Protein AF-A0A5N4DII1-F1 (afdb_monomer)

Mean predicted aligned error: 17.29 Å

Radius of gyration: 30.89 Å; Cα contacts (8 Å, |Δi|>4): 48; chains: 1; bounding box: 92×34×74 Å

Solvent-accessible surface area (backbone atoms only — not comparable to full-atom values): 8303 Å² total; per-residue (Å²): 135,84,83,80,85,65,81,64,29,44,83,44,94,92,37,94,50,78,51,76,53,81,73,94,60,78,98,63,89,66,92,67,77,84,79,80,79,74,82,73,93,68,85,74,58,57,68,39,51,53,49,32,54,51,43,26,71,75,51,82,62,39,60,82,83,32,45,64,40,50,48,53,31,51,57,42,49,54,50,49,52,48,44,59,53,44,46,70,64,42,71,81,58,80,86,87,68,84,75,85,66,84,72,68,66,79,65,59,59,55,56,52,50,51,51,53,53,53,52,52,53,55,53,56,59,65,74,73,110

Organism: Camelus dromedarius (NCBI:txid9838)

Sequence (129 aa):
MATPSLRGRLARFGNPRKPILKPKKPLVLANHVGERRREKGEATCITEMSVMMACWKQNEFRDEACRKEIQDFFDCASRAEVIESSWGILLGGEWGHTLPLPHTPLVEYRALAWFCRLRLFTVKKKLSA

Secondary structure (DSSP, 8-state):
-PPPP-TT-S--TT--SPPS---SS-S---SSPPPPPPPP---S-HHHHHHHHHHHHHTTT-TTTTHHHHHHHHHHHHHHHHHHHHHHHHTTS-SSS--------TTHHHHHHHHHHHHHHHHHHHT--

InterPro domains:
  IPR009069 Cysteine alpha-hairpin motif superfamily [SSF47072] (44-78)
  IPR010625 CHCH [PF06747] (45-78)
  IPR033620 Small ribosomal subunit protein mS37, metazoan [PTHR31278] (5-81)

pLDDT: mean 73.52, std 18.9, range [39.22, 95.88]

Nearest PDB structures (foldseek):
  8oip-assembly1_Ac  TM=9.378E-01  e=3.658E-11  Sus scrofa
  8any-assembly1_A2  TM=9.291E-01  e=9.712E-11  Homo sapiens
  7nql-assembly1_Am  TM=9.129E-01  e=1.987E-10  Sus scrofa
  7og4-assembly1_A2  TM=8.769E-01  e=7.014E-11  Homo sapiens
  7pnw-assembly1_2  TM=8.306E-01  e=1.260E-10  Mus musculus

Foldseek 3Di:
DDDDDPPLQDDDPPRPHDHVDDDPDDPDDDLDDDDDDDDDDDDWLVVLVVVLVVQCVVVVNDCVSSVPSVVVSVVRVVVVVCCVVVCVVCVVPDDDDDDPDPPPPPVVVVVVVVVVVVVVVVVVVVVPD

Structure (mmCIF, N/CA/C/O backbone):
data_AF-A0A5N4DII1-F1
#
_entry.id   AF-A0A5N4DII1-F1
#
loop_
_atom_site.group_PDB
_atom_site.id
_atom_site.type_symbol
_atom_site.label_atom_id
_atom_site.label_alt_id
_atom_site.label_comp_id
_atom_site.label_asym_id
_atom_site.label_entity_id
_atom_site.label_seq_id
_atom_site.pdbx_PDB_ins_code
_atom_site.Cartn_x
_atom_site.Cartn_y
_atom_site.Cartn_z
_atom_site.occupancy
_atom_site.B_iso_or_equiv
_atom_site.auth_seq_id
_atom_site.auth_comp_id
_atom_site.auth_asym_id
_atom_site.auth_atom_id
_atom_site.pdbx_PDB_model_num
ATOM 1 N N . MET A 1 1 ? 7.203 -17.378 -24.022 1.00 49.41 1 MET A N 1
ATOM 2 C CA . MET A 1 1 ? 7.085 -16.173 -24.878 1.00 49.41 1 MET A CA 1
ATOM 3 C C . MET A 1 1 ? 8.292 -16.105 -25.799 1.00 49.41 1 MET A C 1
ATOM 5 O O . MET A 1 1 ? 9.395 -16.344 -25.328 1.00 49.41 1 MET A O 1
ATOM 9 N N . ALA A 1 2 ? 8.094 -15.828 -27.089 1.00 83.19 2 ALA A N 1
ATOM 10 C CA . ALA A 1 2 ? 9.189 -15.694 -28.051 1.00 83.19 2 ALA A CA 1
ATOM 11 C C . ALA A 1 2 ? 9.743 -14.259 -28.057 1.00 83.19 2 ALA A C 1
ATOM 13 O O . ALA A 1 2 ? 8.987 -13.299 -27.904 1.00 83.19 2 ALA A O 1
ATOM 14 N N . THR A 1 3 ? 11.054 -14.104 -28.241 1.00 83.12 3 THR A N 1
ATOM 15 C CA . THR A 1 3 ? 11.694 -12.789 -28.353 1.00 83.12 3 THR A CA 1
ATOM 16 C C . THR A 1 3 ? 11.411 -12.164 -29.729 1.00 83.12 3 THR A C 1
ATOM 18 O O . THR A 1 3 ? 11.550 -12.832 -30.756 1.00 83.12 3 THR A O 1
ATOM 21 N N . PRO A 1 4 ? 11.007 -10.880 -29.799 1.00 85.38 4 PRO A N 1
ATOM 22 C CA . PRO A 1 4 ? 10.748 -10.218 -31.075 1.00 85.38 4 PRO A CA 1
ATOM 23 C C . PRO A 1 4 ? 12.047 -9.944 -31.852 1.00 85.38 4 PRO A C 1
ATOM 25 O O . PRO A 1 4 ? 13.080 -9.599 -31.279 1.00 85.38 4 PRO A O 1
ATOM 28 N N . SER A 1 5 ? 11.990 -10.044 -33.185 1.00 86.31 5 SER A N 1
ATOM 29 C CA . SER A 1 5 ? 13.160 -9.832 -34.051 1.00 86.31 5 SER A CA 1
ATOM 30 C C . SER A 1 5 ? 13.595 -8.363 -34.121 1.00 86.31 5 SER A C 1
ATOM 32 O O . SER A 1 5 ? 12.795 -7.471 -34.423 1.00 86.31 5 SER A O 1
ATOM 34 N N . LEU A 1 6 ? 14.897 -8.122 -33.931 1.00 84.19 6 LEU A N 1
ATOM 35 C CA . LEU A 1 6 ? 15.545 -6.809 -34.062 1.00 84.19 6 LEU A CA 1
ATOM 36 C C . LEU A 1 6 ? 16.097 -6.529 -35.474 1.00 84.19 6 LEU A C 1
ATOM 38 O O . LEU A 1 6 ? 16.617 -5.437 -35.732 1.00 84.19 6 LEU A O 1
ATOM 42 N N . ARG A 1 7 ? 15.990 -7.486 -36.410 1.00 84.62 7 ARG A N 1
ATOM 43 C CA . ARG A 1 7 ? 16.538 -7.344 -37.769 1.00 84.62 7 ARG A CA 1
ATOM 44 C C . ARG A 1 7 ? 15.888 -6.155 -38.477 1.00 84.62 7 ARG A C 1
ATOM 46 O O . ARG A 1 7 ? 14.670 -6.055 -38.56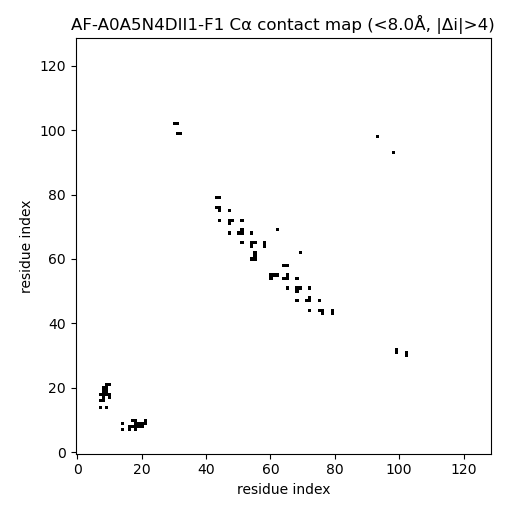7 1.00 84.62 7 ARG A O 1
ATOM 53 N N . GLY A 1 8 ? 16.712 -5.246 -38.989 1.00 82.88 8 GLY A N 1
ATOM 54 C CA . GLY A 1 8 ? 16.238 -4.101 -39.763 1.00 82.88 8 GLY A CA 1
ATOM 55 C C . GLY A 1 8 ? 15.620 -2.957 -38.942 1.00 82.88 8 GLY A C 1
ATOM 56 O O . GLY A 1 8 ? 15.141 -1.992 -39.532 1.00 82.88 8 GLY A O 1
ATOM 57 N N . ARG A 1 9 ? 15.615 -3.042 -37.602 1.00 84.75 9 ARG A N 1
ATOM 58 C CA . ARG A 1 9 ? 15.003 -2.023 -36.723 1.00 84.75 9 ARG A CA 1
ATOM 59 C C . ARG A 1 9 ? 15.982 -0.963 -36.221 1.00 84.75 9 ARG A C 1
ATOM 61 O O . ARG A 1 9 ? 15.541 0.058 -35.699 1.00 84.75 9 ARG A O 1
ATOM 68 N N . LEU A 1 10 ? 17.281 -1.211 -36.374 1.00 86.06 10 LEU A N 1
ATOM 69 C CA . LEU A 1 10 ? 18.369 -0.335 -35.943 1.00 86.06 10 LEU A CA 1
ATOM 70 C C . LEU A 1 10 ? 19.000 0.379 -37.136 1.00 86.06 10 LEU A C 1
ATOM 72 O O . LEU A 1 10 ? 19.003 -0.138 -38.258 1.00 86.06 10 LEU A O 1
ATOM 76 N N . ALA A 1 11 ? 19.582 1.544 -36.861 1.00 84.69 11 ALA A N 1
ATOM 77 C CA . ALA A 1 11 ? 20.384 2.277 -37.825 1.00 84.69 11 ALA A CA 1
ATOM 78 C C . ALA A 1 11 ? 21.694 1.511 -38.057 1.00 84.69 11 ALA A C 1
ATOM 80 O O . ALA A 1 11 ? 22.527 1.400 -37.158 1.00 84.69 11 ALA A O 1
ATOM 81 N N . ARG A 1 12 ? 21.853 0.932 -39.247 1.00 83.00 12 ARG A N 1
ATOM 82 C CA . ARG A 1 12 ? 23.088 0.284 -39.704 1.00 83.00 12 ARG A CA 1
ATOM 83 C C . ARG A 1 12 ? 23.291 0.621 -41.171 1.00 83.00 12 ARG A C 1
ATOM 85 O O . ARG A 1 12 ? 22.317 0.648 -41.913 1.00 83.00 12 ARG A O 1
ATOM 92 N N . PHE A 1 13 ? 24.544 0.780 -41.591 1.00 78.69 13 PHE A N 1
ATOM 93 C CA . PHE A 1 13 ? 24.889 1.064 -42.988 1.00 78.69 13 PHE A CA 1
ATOM 94 C C . PHE A 1 13 ? 24.318 0.033 -43.979 1.00 78.69 13 PHE A C 1
ATOM 96 O O . PHE A 1 13 ? 23.868 0.403 -45.053 1.00 78.69 13 PHE A O 1
ATOM 103 N N . GLY A 1 14 ? 24.248 -1.248 -43.601 1.00 80.94 14 GLY A N 1
ATOM 104 C CA . GLY A 1 14 ? 23.664 -2.311 -44.435 1.00 80.94 14 GLY A CA 1
ATOM 105 C C . GLY A 1 14 ? 22.134 -2.418 -44.396 1.00 80.94 14 GLY A C 1
ATOM 106 O O . GLY A 1 14 ? 21.581 -3.382 -44.919 1.00 80.94 14 GLY A O 1
ATOM 107 N N . ASN A 1 15 ? 21.436 -1.495 -43.729 1.00 81.56 15 ASN A N 1
ATOM 108 C CA . ASN A 1 15 ? 19.982 -1.509 -43.629 1.00 81.56 15 ASN A CA 1
ATOM 109 C C . ASN A 1 15 ? 19.395 -0.237 -44.262 1.00 81.56 15 ASN A C 1
ATOM 111 O O . ASN A 1 15 ? 19.432 0.817 -43.629 1.00 81.56 15 ASN A O 1
ATOM 115 N N . PRO A 1 16 ? 18.799 -0.323 -45.465 1.00 79.19 16 PRO A N 1
ATOM 116 C CA . PRO A 1 16 ? 18.222 0.840 -46.142 1.00 79.19 16 PRO A CA 1
ATOM 117 C C . PRO A 1 16 ? 16.910 1.315 -45.494 1.00 79.19 16 PRO A C 1
ATOM 119 O O . PRO A 1 16 ? 16.362 2.351 -45.865 1.00 79.19 16 PRO A O 1
ATOM 122 N N . ARG A 1 17 ? 16.364 0.552 -44.536 1.00 81.94 17 ARG A N 1
ATOM 123 C CA . ARG A 1 17 ? 15.107 0.879 -43.860 1.00 81.94 17 ARG A CA 1
ATOM 124 C C . ARG A 1 17 ? 15.335 1.923 -42.771 1.00 81.94 17 ARG A C 1
ATOM 126 O O . ARG A 1 17 ? 16.306 1.855 -42.019 1.00 81.94 17 ARG A O 1
ATOM 133 N N . LYS A 1 18 ? 14.380 2.849 -42.638 1.00 83.31 18 LYS A N 1
ATOM 134 C CA . LYS A 1 18 ? 14.369 3.843 -41.557 1.00 83.31 18 LYS A CA 1
ATOM 135 C C . LYS A 1 18 ? 14.371 3.126 -40.192 1.00 83.31 18 LYS A C 1
ATOM 137 O O . LYS A 1 18 ? 13.568 2.210 -39.997 1.00 83.31 18 LYS A O 1
ATOM 142 N N . PRO A 1 19 ? 15.248 3.513 -39.248 1.00 82.81 19 PRO A N 1
ATOM 143 C CA . PRO A 1 19 ? 15.341 2.860 -37.948 1.00 82.81 19 PRO A CA 1
ATOM 144 C C . PRO A 1 19 ? 14.088 3.136 -37.111 1.00 82.81 19 PRO A C 1
ATOM 146 O O . PRO A 1 19 ? 13.715 4.289 -36.900 1.00 82.81 19 PRO A O 1
ATOM 149 N N . ILE A 1 20 ? 13.464 2.066 -36.620 1.00 86.19 20 ILE A N 1
ATOM 150 C CA . ILE A 1 20 ? 12.253 2.119 -35.785 1.00 86.19 20 ILE A 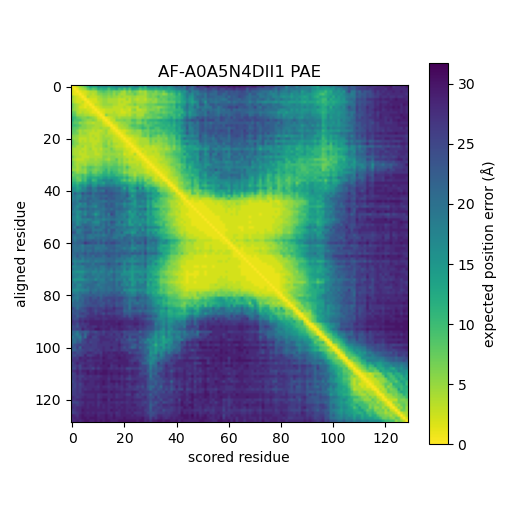CA 1
ATOM 151 C C . ILE A 1 20 ? 12.637 2.299 -34.313 1.00 86.19 20 ILE A C 1
ATOM 153 O O . ILE A 1 20 ? 11.972 3.017 -33.573 1.00 86.19 20 ILE A O 1
ATOM 157 N N . LEU A 1 21 ? 13.727 1.658 -33.884 1.00 86.25 21 LEU A N 1
ATOM 158 C CA . LEU A 1 21 ? 14.220 1.732 -32.515 1.00 86.25 21 LEU A CA 1
ATOM 159 C C . LEU A 1 21 ? 15.442 2.647 -32.454 1.00 86.25 21 LEU A C 1
ATOM 161 O O . LEU A 1 21 ? 16.415 2.457 -33.185 1.00 86.25 21 LEU A O 1
ATOM 165 N N . LYS A 1 22 ? 15.400 3.615 -31.535 1.00 87.69 22 LYS A N 1
ATOM 166 C CA . LYS A 1 22 ? 16.511 4.522 -31.213 1.00 87.69 22 LYS A CA 1
ATOM 167 C C . LYS A 1 22 ? 16.883 4.367 -29.733 1.00 87.69 22 LYS A C 1
ATOM 169 O O . LYS A 1 22 ? 16.498 5.203 -28.914 1.00 87.69 22 LYS A O 1
ATOM 174 N N . PRO A 1 23 ? 17.548 3.261 -29.355 1.00 87.50 23 PRO A N 1
ATOM 175 C CA . PRO A 1 23 ? 17.894 3.016 -27.963 1.00 87.50 23 PRO A CA 1
ATOM 176 C C . PRO A 1 23 ? 18.986 3.993 -27.500 1.00 87.50 23 PRO A C 1
ATOM 178 O O . PRO A 1 23 ? 19.986 4.182 -28.185 1.00 87.50 23 PRO A O 1
ATOM 181 N N . LYS A 1 24 ? 18.795 4.609 -26.325 1.00 90.81 24 LYS A N 1
ATOM 182 C CA . LYS A 1 24 ? 19.790 5.511 -25.705 1.00 90.81 24 LYS A CA 1
ATOM 183 C C . LYS A 1 24 ? 20.986 4.758 -25.107 1.00 90.81 24 LYS A C 1
ATOM 185 O O . LYS A 1 24 ? 22.047 5.339 -24.926 1.00 90.81 24 LYS A O 1
ATOM 190 N N . LYS A 1 25 ? 20.792 3.481 -24.767 1.00 89.50 25 LYS A N 1
ATOM 191 C CA . LYS A 1 25 ? 21.792 2.569 -24.196 1.00 89.50 25 LYS A CA 1
ATOM 192 C C . LYS A 1 25 ? 22.039 1.416 -25.176 1.00 89.50 25 LYS A C 1
ATOM 194 O O . LYS A 1 25 ? 21.104 1.049 -25.893 1.00 89.50 25 LYS A O 1
ATOM 199 N N . PRO A 1 26 ? 23.248 0.834 -25.228 1.00 87.56 26 PRO A N 1
ATOM 200 C CA . PRO A 1 26 ? 23.510 -0.312 -26.091 1.00 87.56 26 PRO A CA 1
ATOM 201 C C . PRO A 1 26 ? 22.602 -1.488 -25.712 1.00 87.56 26 PRO A C 1
ATOM 203 O O . PRO A 1 26 ? 22.361 -1.740 -24.534 1.00 87.56 26 PRO A O 1
ATOM 206 N N . LEU A 1 27 ? 22.101 -2.213 -26.717 1.00 87.62 27 LEU A N 1
ATOM 207 C CA . LEU A 1 27 ? 21.277 -3.414 -26.532 1.00 87.62 27 LEU A CA 1
ATOM 208 C C . LEU A 1 27 ? 22.159 -4.621 -26.181 1.00 87.62 27 LEU A C 1
ATOM 210 O O . LEU A 1 27 ? 22.225 -5.599 -26.923 1.00 87.62 27 LEU A O 1
ATOM 214 N N . VAL A 1 28 ? 22.871 -4.508 -25.065 1.00 88.88 28 VAL A N 1
ATOM 215 C CA . VAL A 1 28 ? 23.684 -5.560 -24.458 1.00 88.88 28 VAL A CA 1
ATOM 216 C C . VAL A 1 28 ? 23.150 -5.761 -23.048 1.00 88.88 28 VAL A C 1
ATOM 218 O O . VAL A 1 28 ? 22.882 -4.790 -22.340 1.00 88.88 28 VAL A O 1
ATOM 221 N N . LEU A 1 29 ? 22.946 -7.018 -22.663 1.00 88.19 29 LEU A N 1
ATOM 222 C CA . LEU A 1 29 ? 22.473 -7.345 -21.326 1.00 88.19 29 LEU A CA 1
ATOM 223 C C . LEU A 1 29 ? 23.546 -6.966 -20.297 1.00 88.19 29 LEU A C 1
ATOM 225 O O . LEU A 1 29 ? 24.725 -7.257 -20.490 1.00 88.19 29 LEU A O 1
ATOM 229 N N . ALA A 1 30 ? 23.139 -6.301 -19.220 1.00 87.69 30 ALA A N 1
ATOM 230 C CA . ALA A 1 30 ? 24.030 -6.000 -18.109 1.00 87.69 30 ALA A CA 1
ATOM 231 C C . ALA A 1 30 ? 24.233 -7.240 -17.225 1.00 87.69 30 ALA A C 1
ATOM 233 O O . ALA A 1 30 ? 23.356 -8.093 -17.130 1.00 87.69 30 ALA A O 1
ATOM 234 N N . ASN A 1 31 ? 25.359 -7.298 -16.512 1.00 89.50 31 ASN A N 1
ATOM 235 C CA . ASN A 1 31 ? 25.659 -8.376 -15.556 1.00 89.50 31 ASN A CA 1
ATOM 236 C C . ASN A 1 31 ? 24.914 -8.228 -14.213 1.00 89.50 31 ASN A C 1
ATOM 238 O O . ASN A 1 31 ? 25.246 -8.904 -13.246 1.00 89.50 31 ASN A O 1
ATOM 242 N N . HIS A 1 32 ? 23.948 -7.315 -14.132 1.00 84.31 32 HIS A N 1
ATOM 243 C CA . HIS A 1 32 ? 23.107 -7.094 -12.963 1.00 84.31 32 HIS A CA 1
ATOM 244 C C . HIS A 1 32 ? 21.660 -6.892 -13.405 1.00 84.31 32 HIS A C 1
ATOM 246 O O . HIS A 1 32 ? 21.386 -6.403 -14.505 1.00 84.31 32 HIS A O 1
ATOM 252 N N . VAL A 1 33 ? 20.739 -7.258 -12.523 1.00 87.31 33 VAL A N 1
ATOM 253 C CA . VAL A 1 33 ? 19.304 -7.031 -12.691 1.00 87.31 33 VAL A CA 1
ATOM 254 C C . VAL A 1 33 ? 18.922 -5.790 -11.884 1.00 87.31 33 VAL A C 1
ATOM 256 O O . VAL A 1 33 ? 19.607 -5.431 -10.929 1.00 87.31 33 VAL A O 1
ATOM 259 N N . GLY A 1 34 ? 17.879 -5.078 -12.309 1.00 81.88 34 GLY A N 1
ATOM 260 C CA . GLY A 1 34 ? 17.373 -3.938 -11.549 1.00 81.88 34 GLY A CA 1
ATOM 261 C C . GLY A 1 34 ? 16.894 -4.374 -10.165 1.00 81.88 34 GLY A C 1
ATOM 262 O O . GLY A 1 34 ? 16.227 -5.399 -10.048 1.00 81.88 34 GLY A O 1
ATOM 263 N N . GLU A 1 35 ? 17.228 -3.582 -9.149 1.00 82.88 35 GLU A N 1
ATOM 264 C CA . GLU A 1 35 ? 16.825 -3.835 -7.765 1.00 82.88 35 GLU A CA 1
ATOM 265 C C . GLU A 1 35 ? 15.299 -3.886 -7.630 1.00 82.88 35 GLU A C 1
ATOM 267 O O . GLU A 1 35 ? 14.578 -3.101 -8.271 1.00 82.88 35 GLU A O 1
ATOM 272 N N . ARG A 1 36 ? 14.799 -4.787 -6.774 1.00 77.50 36 ARG A N 1
ATOM 273 C CA . ARG A 1 36 ? 13.363 -4.869 -6.508 1.00 77.50 36 ARG A CA 1
ATOM 274 C C . ARG A 1 36 ? 12.939 -3.579 -5.816 1.00 77.50 36 ARG A C 1
ATOM 276 O O . ARG A 1 36 ? 13.497 -3.170 -4.799 1.00 77.50 36 ARG A O 1
ATOM 283 N N . ARG A 1 37 ? 11.913 -2.919 -6.357 1.00 76.06 37 ARG A N 1
ATOM 284 C CA . ARG A 1 37 ? 11.299 -1.796 -5.645 1.00 76.06 37 ARG A CA 1
ATOM 285 C C . ARG A 1 37 ? 10.666 -2.340 -4.373 1.00 76.06 37 ARG A C 1
ATOM 287 O O . ARG A 1 37 ? 9.824 -3.231 -4.451 1.00 76.06 37 ARG A O 1
ATOM 294 N N . ARG A 1 38 ? 11.076 -1.793 -3.228 1.00 73.88 38 ARG A N 1
ATOM 295 C CA . ARG A 1 38 ? 10.399 -2.043 -1.957 1.00 73.88 38 ARG A CA 1
ATOM 296 C C . ARG A 1 38 ? 8.955 -1.569 -2.069 1.00 73.88 38 ARG A C 1
ATOM 298 O O . ARG A 1 38 ? 8.686 -0.557 -2.728 1.00 73.88 38 ARG A O 1
ATOM 305 N N . GLU A 1 39 ? 8.051 -2.328 -1.467 1.00 74.56 39 GLU A N 1
ATOM 306 C CA . GLU A 1 39 ? 6.660 -1.916 -1.344 1.00 74.56 39 GLU A CA 1
ATOM 307 C C . GLU A 1 39 ? 6.624 -0.581 -0.598 1.00 74.56 39 GLU A C 1
ATOM 309 O O . GLU A 1 39 ? 7.416 -0.327 0.315 1.00 74.56 39 GLU A O 1
ATOM 314 N N . LYS A 1 40 ? 5.796 0.338 -1.092 1.00 74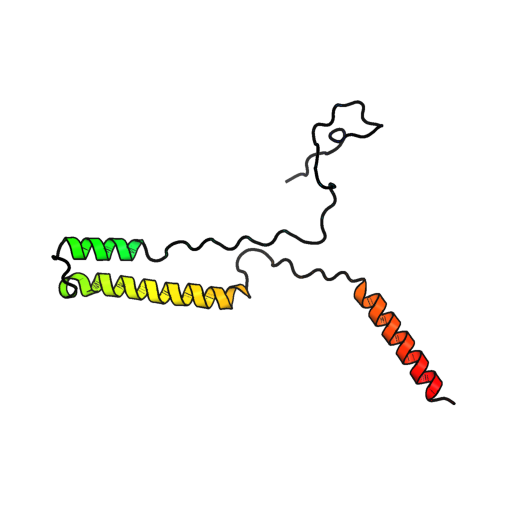.44 40 LYS A N 1
ATOM 315 C CA . LYS A 1 40 ? 5.603 1.625 -0.427 1.00 74.44 40 LYS A CA 1
ATOM 316 C C . LYS A 1 40 ? 4.803 1.346 0.841 1.00 74.44 40 LYS A C 1
ATOM 318 O O . LYS A 1 40 ? 3.929 0.493 0.794 1.00 74.44 40 LYS A O 1
ATOM 323 N N . GLY A 1 41 ? 5.097 2.052 1.932 1.00 70.06 41 GLY A N 1
ATOM 324 C CA . GLY A 1 41 ? 4.339 1.910 3.174 1.00 70.06 41 GLY A CA 1
ATOM 325 C C . GLY A 1 41 ? 2.859 2.179 2.915 1.00 70.06 41 GLY A C 1
ATOM 326 O O . GLY A 1 41 ? 2.475 3.315 2.636 1.00 70.06 41 GLY A O 1
ATOM 327 N N . GLU A 1 42 ? 2.056 1.123 2.936 1.00 75.06 42 GLU A N 1
ATOM 328 C CA . GLU A 1 42 ? 0.603 1.206 2.936 1.00 75.06 42 GLU A CA 1
ATOM 329 C C . GLU A 1 42 ? 0.146 1.258 4.391 1.00 75.06 42 GLU A C 1
ATOM 331 O O . GLU A 1 42 ? 0.726 0.599 5.253 1.00 75.06 42 GLU A O 1
ATOM 336 N N . ALA A 1 43 ? -0.872 2.068 4.683 1.00 78.56 43 ALA A N 1
ATOM 337 C CA . ALA A 1 43 ? -1.421 2.105 6.028 1.00 78.56 43 ALA A CA 1
ATOM 338 C C . ALA A 1 43 ? -2.070 0.745 6.330 1.00 78.56 43 ALA A C 1
ATOM 340 O O . ALA A 1 43 ? -3.041 0.342 5.690 1.00 78.56 43 ALA A O 1
ATOM 341 N N . THR A 1 44 ? -1.500 0.024 7.287 1.00 84.06 44 THR A N 1
ATOM 342 C CA . THR A 1 44 ? -2.032 -1.238 7.799 1.00 84.06 44 THR A CA 1
ATOM 343 C C . THR A 1 44 ? -3.166 -0.957 8.794 1.00 84.06 44 THR A C 1
ATOM 345 O O . THR A 1 44 ? -3.281 0.145 9.330 1.00 84.06 44 THR A O 1
ATOM 348 N N . CYS A 1 45 ? -4.056 -1.933 9.011 1.00 90.75 45 CYS A N 1
ATOM 349 C CA . CYS A 1 45 ? -5.148 -1.855 10.000 1.00 90.75 45 CYS A CA 1
ATOM 350 C C . CYS A 1 45 ? -6.212 -0.760 9.761 1.00 90.75 45 CYS A C 1
ATOM 352 O O . CYS A 1 45 ? -6.884 -0.306 10.691 1.00 90.75 45 CYS A O 1
ATOM 354 N N . ILE A 1 46 ? -6.399 -0.327 8.505 1.00 92.06 46 ILE A N 1
ATOM 355 C CA . ILE A 1 46 ? -7.411 0.685 8.139 1.00 92.06 46 ILE A CA 1
ATOM 356 C C . ILE A 1 46 ? -8.830 0.207 8.483 1.00 92.06 46 ILE A C 1
ATOM 358 O O . ILE A 1 46 ? -9.679 1.007 8.881 1.00 92.06 46 ILE A O 1
ATOM 362 N N . THR A 1 47 ? -9.103 -1.088 8.331 1.00 93.62 47 THR A N 1
ATOM 363 C CA . THR A 1 47 ? -10.426 -1.673 8.570 1.00 93.62 47 THR A CA 1
ATOM 364 C C . THR A 1 47 ? -10.833 -1.582 10.037 1.00 93.62 47 THR A C 1
ATOM 366 O O . THR A 1 47 ? -11.913 -1.081 10.348 1.00 93.62 47 THR A O 1
ATOM 369 N N . GLU A 1 48 ? -9.943 -1.960 10.941 1.00 94.00 48 GLU A N 1
ATOM 370 C CA . GLU A 1 48 ? -10.127 -1.938 12.388 1.00 94.00 48 GLU A CA 1
ATOM 371 C C . GLU A 1 48 ? -10.234 -0.494 12.881 1.00 94.00 48 GLU A C 1
ATOM 373 O O . GLU A 1 48 ? -11.130 -0.163 13.659 1.00 94.00 48 GLU A O 1
ATOM 378 N N . MET A 1 49 ? -9.410 0.401 12.321 1.00 93.38 49 MET A N 1
ATOM 379 C CA . MET A 1 49 ? -9.511 1.835 12.581 1.00 93.38 49 MET A CA 1
ATOM 380 C C . MET A 1 49 ? -10.892 2.378 12.188 1.00 93.38 49 MET A C 1
ATOM 382 O O . MET A 1 49 ? -11.493 3.138 12.943 1.00 93.38 49 MET A O 1
ATOM 386 N N . SER A 1 5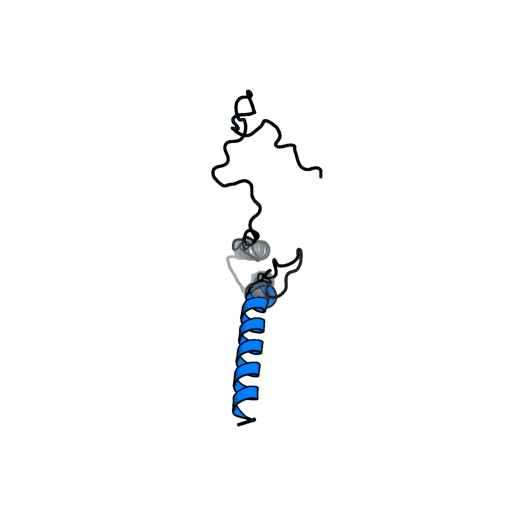0 ? -11.439 1.967 11.039 1.00 94.12 50 SER A N 1
ATOM 387 C CA . SER A 1 50 ? -12.761 2.428 10.597 1.00 94.12 50 SER A CA 1
ATOM 388 C C . SER A 1 50 ? -13.904 1.951 11.507 1.00 94.12 50 SER A C 1
ATOM 390 O O . SER A 1 50 ? -14.827 2.722 11.780 1.00 94.12 50 SER A O 1
ATOM 392 N N . VAL A 1 51 ? -13.824 0.724 12.034 1.00 95.31 51 VAL A N 1
ATOM 393 C CA . VAL A 1 51 ? -14.834 0.151 12.941 1.00 95.31 51 VAL A CA 1
ATOM 394 C C . VAL A 1 51 ? -14.777 0.812 14.319 1.00 95.31 51 VAL A C 1
ATOM 396 O O . VAL A 1 51 ? -15.819 1.203 14.848 1.00 95.31 51 VAL A O 1
ATOM 399 N N . MET A 1 52 ? -13.578 1.031 14.863 1.00 94.81 52 MET A N 1
ATOM 400 C CA . MET A 1 52 ? -13.386 1.752 16.127 1.00 94.81 52 MET A CA 1
ATOM 401 C C . MET A 1 52 ? -13.976 3.169 16.057 1.00 94.81 52 MET A C 1
ATOM 403 O O . MET A 1 52 ? -14.748 3.568 16.930 1.00 94.81 52 MET A O 1
ATOM 407 N N . MET A 1 53 ? -13.706 3.899 14.969 1.00 94.31 53 MET A N 1
ATOM 408 C CA . MET A 1 53 ? -14.254 5.248 14.762 1.00 94.31 53 MET A CA 1
ATOM 409 C C . MET A 1 53 ? -15.780 5.241 14.604 1.00 94.31 53 MET A C 1
ATOM 411 O O . MET A 1 53 ? -16.458 6.166 15.059 1.00 94.31 53 MET A O 1
ATOM 415 N N . ALA A 1 54 ? -16.342 4.200 13.983 1.00 95.88 54 ALA A N 1
ATOM 416 C CA . ALA A 1 54 ? -17.787 4.031 13.882 1.00 95.88 54 ALA A CA 1
ATOM 417 C C . ALA A 1 54 ? -18.430 3.778 15.255 1.00 95.88 54 ALA A C 1
ATOM 419 O O . ALA A 1 54 ? -19.465 4.379 15.552 1.00 95.88 54 ALA A O 1
ATOM 420 N N . CYS A 1 55 ? -17.805 2.954 16.102 1.00 95.75 55 CYS A N 1
ATOM 421 C CA . CYS A 1 55 ? -18.275 2.718 17.465 1.00 95.75 55 CYS A CA 1
ATOM 422 C C . CYS A 1 55 ? -18.221 3.997 18.307 1.00 95.75 55 CYS A C 1
ATOM 424 O O . CYS A 1 55 ? -19.209 4.358 18.953 1.00 95.75 55 CYS A O 1
ATOM 426 N N . TRP A 1 56 ? -17.107 4.731 18.251 1.00 95.75 56 TRP A N 1
ATOM 427 C CA . TRP A 1 56 ? -16.969 6.003 18.956 1.00 95.75 56 TRP A CA 1
ATOM 428 C C . TRP A 1 56 ? -18.044 7.006 18.549 1.00 95.75 56 TRP A C 1
ATOM 430 O O . TRP A 1 56 ? -18.660 7.631 19.410 1.00 95.75 56 TRP A O 1
ATOM 440 N N . LYS A 1 57 ? -18.345 7.110 17.252 1.00 95.56 57 LYS A N 1
ATOM 441 C CA . LYS A 1 57 ? -19.397 8.007 16.765 1.00 95.56 57 LYS A CA 1
ATOM 442 C C . LYS A 1 57 ? -20.784 7.665 17.325 1.00 95.56 57 LYS A C 1
ATOM 444 O O . LYS A 1 57 ? -21.585 8.573 17.525 1.00 95.56 57 LYS A O 1
ATOM 449 N N . GLN A 1 58 ? -21.079 6.386 17.558 1.00 94.12 58 GLN A N 1
ATOM 450 C CA . GLN A 1 58 ? -22.371 5.941 18.097 1.00 94.12 58 GLN A CA 1
ATOM 451 C C . GLN A 1 58 ? -22.471 6.100 19.618 1.00 94.12 58 GLN A C 1
ATOM 453 O O . GLN A 1 58 ? -23.565 6.307 20.132 1.00 94.12 58 GLN A O 1
ATOM 458 N N . ASN A 1 59 ? -21.341 6.033 20.326 1.00 92.56 59 ASN A N 1
ATOM 459 C CA . ASN A 1 59 ? -21.287 5.988 21.788 1.00 92.56 59 ASN A CA 1
ATOM 460 C C . ASN A 1 59 ? -20.653 7.240 22.415 1.00 92.56 59 ASN A C 1
ATOM 462 O O . ASN A 1 59 ? -20.073 7.154 23.495 1.00 92.56 59 ASN A O 1
ATOM 466 N N . GLU A 1 60 ? -20.723 8.392 21.738 1.00 92.88 60 GLU A N 1
ATOM 467 C CA . GLU A 1 60 ? -20.171 9.669 22.227 1.00 92.88 60 GLU A CA 1
ATOM 468 C C . GLU A 1 60 ? -18.675 9.590 22.584 1.00 92.88 60 GLU A C 1
ATOM 470 O O . GLU A 1 60 ? -18.215 10.245 23.516 1.00 92.88 60 GLU A O 1
ATOM 475 N N . PHE A 1 61 ? -17.910 8.780 21.847 1.00 89.81 61 PHE A N 1
ATOM 476 C CA . PHE A 1 61 ? -16.477 8.556 22.063 1.00 89.81 61 PHE A CA 1
ATOM 477 C C . PHE A 1 61 ? -16.143 7.965 23.445 1.00 89.81 61 PHE A C 1
ATOM 479 O O . PHE A 1 61 ? -15.068 8.201 23.988 1.00 89.81 61 PHE A O 1
ATOM 486 N N . ARG A 1 62 ? -17.056 7.181 24.034 1.00 91.06 62 ARG A N 1
ATOM 487 C CA . ARG A 1 62 ? -16.788 6.454 25.282 1.00 91.06 62 ARG A CA 1
ATOM 488 C C . ARG A 1 62 ? -16.014 5.168 25.014 1.00 91.06 62 ARG A C 1
ATOM 490 O O . ARG A 1 62 ? -16.558 4.213 24.458 1.00 91.06 62 ARG A O 1
ATOM 497 N N . ASP A 1 63 ? -14.784 5.110 25.506 1.00 90.00 63 ASP A N 1
ATOM 498 C CA . ASP A 1 63 ? -13.911 3.943 25.337 1.00 90.00 63 ASP A CA 1
ATOM 499 C C . ASP A 1 63 ? -14.446 2.679 26.018 1.00 90.00 63 ASP A C 1
ATOM 501 O O . ASP A 1 63 ? -14.258 1.577 25.509 1.00 90.00 63 ASP A O 1
ATOM 505 N N . GLU A 1 64 ? -15.183 2.812 27.125 1.00 92.38 64 GLU A N 1
ATOM 506 C CA . GLU A 1 64 ? -15.780 1.652 27.799 1.00 92.38 64 GLU A CA 1
ATOM 507 C C . GLU A 1 64 ? -16.821 0.931 26.934 1.00 92.38 64 GLU A C 1
ATOM 509 O O . GLU A 1 64 ? -16.917 -0.297 26.977 1.00 92.38 64 GLU A O 1
ATOM 514 N N . ALA A 1 65 ? -17.568 1.679 26.116 1.00 90.50 65 ALA A N 1
ATOM 515 C CA . ALA A 1 65 ? -18.561 1.118 25.205 1.00 90.50 65 ALA A CA 1
ATOM 516 C C . ALA A 1 65 ? -17.912 0.458 23.976 1.00 90.50 65 ALA A C 1
ATOM 518 O O . ALA A 1 65 ? -18.458 -0.510 23.453 1.00 90.50 65 ALA A O 1
ATOM 519 N N . CYS A 1 66 ? -16.738 0.946 23.561 1.00 94.56 66 CYS A N 1
ATOM 520 C CA . CYS A 1 66 ? -16.005 0.502 22.369 1.00 94.56 66 CYS A CA 1
ATOM 521 C C . CYS A 1 66 ? -14.765 -0.342 22.688 1.00 94.56 66 CYS A C 1
ATOM 523 O O . CYS A 1 66 ? -13.843 -0.458 21.880 1.00 94.56 66 CYS A O 1
ATOM 525 N N . ARG A 1 67 ? -14.709 -0.921 23.893 1.00 94.81 67 ARG A N 1
ATOM 526 C CA . ARG A 1 67 ? -13.521 -1.624 24.394 1.00 94.81 67 ARG A CA 1
ATOM 527 C C . ARG A 1 67 ? -13.077 -2.763 23.476 1.00 94.81 67 ARG A C 1
ATOM 529 O O . ARG A 1 67 ? -11.885 -3.034 23.385 1.00 94.81 67 ARG A O 1
ATOM 536 N N . LYS A 1 68 ? -14.026 -3.434 22.816 1.00 94.81 68 LYS A N 1
ATOM 537 C CA . LYS A 1 68 ? -13.732 -4.542 21.899 1.00 94.81 68 LYS A CA 1
ATOM 538 C C . LYS A 1 68 ? -13.052 -4.032 20.632 1.00 94.81 68 LYS A C 1
ATOM 540 O O . LYS A 1 68 ? -11.983 -4.507 20.285 1.00 94.81 68 LYS A O 1
ATOM 545 N N . GLU A 1 69 ? -13.621 -3.006 20.016 1.00 94.50 69 GLU A N 1
ATOM 546 C CA . GLU A 1 69 ? -13.135 -2.400 18.779 1.00 94.50 69 GLU A CA 1
ATOM 547 C C . GLU A 1 69 ? -11.761 -1.744 18.975 1.00 94.50 69 GLU A C 1
ATOM 549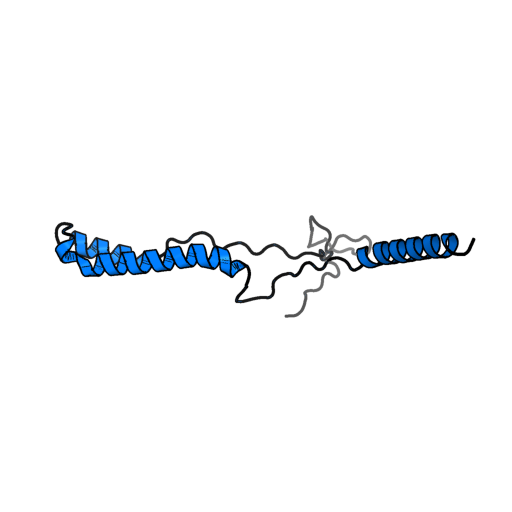 O O . GLU A 1 69 ? -10.904 -1.806 18.094 1.00 94.50 69 GLU A O 1
ATOM 554 N N . ILE A 1 70 ? -11.531 -1.159 20.154 1.00 94.69 70 ILE A N 1
ATOM 555 C CA . ILE A 1 70 ? -10.231 -0.615 20.558 1.00 94.69 70 ILE A CA 1
ATOM 556 C C . ILE A 1 70 ? -9.198 -1.740 20.717 1.00 94.69 70 ILE A C 1
ATOM 558 O O . ILE A 1 70 ? -8.072 -1.617 20.235 1.00 94.69 70 ILE A O 1
ATOM 562 N N . GLN A 1 71 ? -9.570 -2.845 21.370 1.00 95.62 71 GLN A N 1
ATOM 563 C CA . GLN A 1 71 ? -8.679 -3.990 21.555 1.00 95.62 71 GLN A CA 1
ATOM 564 C C . GLN A 1 71 ? -8.313 -4.640 20.214 1.00 95.62 71 GLN A C 1
ATOM 566 O O . GLN A 1 71 ? -7.133 -4.864 19.954 1.00 95.62 71 GLN A O 1
ATOM 571 N N . ASP A 1 72 ? -9.288 -4.827 19.325 1.00 94.19 72 ASP A N 1
ATOM 572 C CA . ASP A 1 72 ? -9.069 -5.376 17.985 1.00 94.19 72 ASP A CA 1
ATOM 573 C C . ASP A 1 72 ? -8.136 -4.484 17.141 1.00 94.19 72 ASP A C 1
ATOM 575 O O . ASP A 1 72 ? -7.264 -4.987 16.422 1.00 94.19 72 ASP A O 1
ATOM 579 N N . PHE A 1 73 ? -8.265 -3.155 17.259 1.00 94.75 73 PHE A N 1
ATOM 580 C CA . PHE A 1 73 ? -7.361 -2.203 16.611 1.00 94.75 73 PHE A CA 1
ATOM 581 C C . PHE A 1 73 ? -5.922 -2.325 17.130 1.00 94.75 73 PHE A C 1
ATOM 583 O O . PHE A 1 73 ? -4.992 -2.419 16.324 1.00 94.75 73 PHE A O 1
ATOM 590 N N . PHE A 1 74 ? -5.720 -2.376 18.450 1.00 93.31 74 PHE A N 1
ATOM 591 C CA . PHE A 1 74 ? -4.382 -2.535 19.033 1.00 93.31 74 PHE A CA 1
ATOM 592 C C . PHE A 1 74 ? -3.762 -3.904 18.733 1.00 93.31 74 PHE A C 1
ATOM 594 O O . PHE A 1 74 ? -2.559 -4.003 18.476 1.00 93.31 74 PHE A O 1
ATOM 601 N N . ASP A 1 75 ? -4.573 -4.957 18.685 1.00 94.19 75 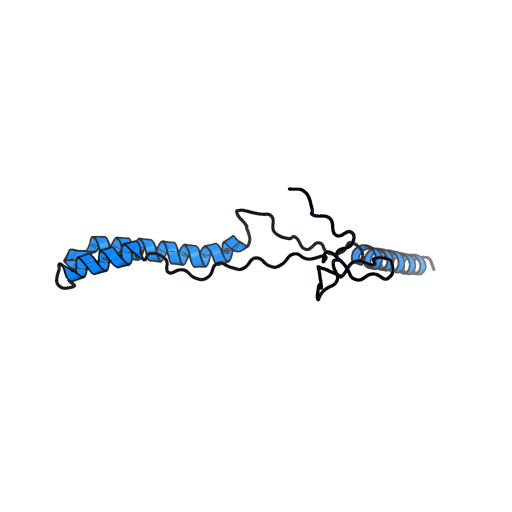ASP A N 1
ATOM 602 C CA . ASP A 1 75 ? -4.131 -6.288 18.279 1.00 94.19 75 ASP A CA 1
ATOM 603 C C . ASP A 1 75 ? -3.692 -6.303 16.808 1.00 94.19 75 ASP A C 1
ATOM 605 O O . ASP A 1 75 ? -2.710 -6.958 16.454 1.00 94.19 75 ASP A O 1
ATOM 609 N N . CYS A 1 76 ? -4.373 -5.560 15.931 1.00 91.62 76 CYS A N 1
ATOM 610 C CA . CYS A 1 76 ? -3.911 -5.379 14.557 1.00 91.62 76 CYS A CA 1
ATOM 611 C C . CYS A 1 76 ? -2.615 -4.559 14.495 1.00 91.62 76 CYS A C 1
ATOM 613 O O . CYS A 1 76 ? -1.665 -4.978 13.833 1.00 91.62 76 CYS A O 1
ATOM 615 N N . ALA A 1 77 ? -2.549 -3.434 15.211 1.00 89.31 77 ALA A N 1
ATOM 616 C CA . ALA A 1 77 ? -1.393 -2.541 15.205 1.00 89.31 77 ALA A CA 1
ATOM 617 C C . ALA A 1 77 ? -0.124 -3.231 15.729 1.00 89.31 77 ALA A C 1
ATOM 619 O O . ALA A 1 77 ? 0.933 -3.121 15.114 1.00 89.31 77 ALA A O 1
ATOM 620 N N . SER A 1 78 ? -0.232 -4.014 16.806 1.00 88.88 78 SER A N 1
ATOM 621 C CA . SER A 1 78 ? 0.891 -4.792 17.348 1.00 88.88 78 SER A CA 1
ATOM 622 C C . SER A 1 78 ? 1.384 -5.858 16.367 1.00 88.88 78 SER A C 1
ATOM 624 O O . SER A 1 78 ? 2.589 -6.021 16.177 1.00 88.88 78 SER A O 1
ATOM 626 N N . ARG A 1 79 ? 0.474 -6.550 15.666 1.00 83.56 79 ARG A N 1
ATOM 627 C CA . ARG A 1 79 ? 0.855 -7.463 14.577 1.00 83.56 79 ARG A CA 1
ATOM 628 C C . ARG A 1 79 ? 1.526 -6.716 13.431 1.00 83.56 79 ARG A C 1
ATOM 630 O O . ARG A 1 79 ? 2.499 -7.225 12.886 1.00 83.56 79 ARG A O 1
ATOM 637 N N . ALA A 1 80 ? 1.030 -5.536 13.071 1.00 82.50 80 ALA A N 1
ATOM 638 C CA . ALA A 1 80 ? 1.600 -4.718 12.009 1.00 82.50 80 ALA A CA 1
ATOM 639 C C . ALA A 1 80 ? 3.007 -4.207 12.361 1.00 82.50 80 ALA A C 1
ATOM 641 O O . ALA A 1 80 ? 3.890 -4.298 11.519 1.00 82.50 80 ALA A O 1
ATOM 642 N N . GLU A 1 81 ? 3.255 -3.771 13.597 1.00 76.12 81 GLU A N 1
ATOM 643 C CA . GLU A 1 81 ? 4.586 -3.364 14.077 1.00 76.12 81 GLU A CA 1
ATOM 644 C C . GLU A 1 81 ? 5.571 -4.542 14.086 1.00 76.12 81 GLU A C 1
ATOM 646 O O . GLU A 1 81 ? 6.724 -4.416 13.656 1.00 76.12 81 GLU A O 1
ATOM 651 N N . VAL A 1 82 ? 5.105 -5.718 14.525 1.00 70.44 82 VAL A N 1
ATOM 652 C CA . VAL A 1 82 ? 5.888 -6.956 14.453 1.00 70.44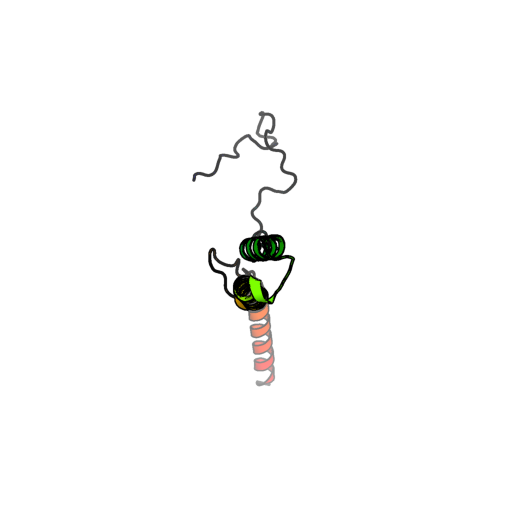 82 VAL A CA 1
ATOM 653 C C . VAL A 1 82 ? 6.156 -7.321 13.004 1.00 70.44 82 VAL A C 1
ATOM 655 O O . VAL A 1 82 ? 7.256 -7.757 12.714 1.00 70.44 82 VAL A O 1
ATOM 658 N N . ILE A 1 83 ? 5.215 -7.123 12.085 1.00 62.78 83 ILE A N 1
ATOM 659 C CA . ILE A 1 83 ? 5.411 -7.334 10.650 1.00 62.78 83 ILE A CA 1
ATOM 660 C C . ILE A 1 83 ? 6.406 -6.304 10.104 1.00 62.78 83 ILE A C 1
ATOM 662 O O . ILE A 1 83 ? 7.383 -6.709 9.508 1.00 62.78 83 ILE A O 1
ATOM 666 N N . GLU A 1 84 ? 6.292 -5.005 10.341 1.00 62.25 84 GLU A N 1
ATOM 667 C CA . GLU A 1 84 ? 7.289 -4.044 9.841 1.00 62.25 84 GLU A CA 1
ATOM 668 C C . GLU A 1 84 ? 8.702 -4.333 10.378 1.00 62.25 84 GLU A C 1
ATOM 670 O O . GLU A 1 84 ? 9.677 -4.342 9.618 1.00 62.25 84 GLU A O 1
ATOM 675 N N . SER A 1 85 ? 8.810 -4.683 11.662 1.00 59.12 85 SER A N 1
ATOM 676 C CA . SER A 1 85 ? 10.078 -5.054 12.301 1.00 59.12 85 SER A CA 1
ATOM 677 C C . SER A 1 85 ? 10.599 -6.410 11.813 1.00 59.12 85 SER A C 1
ATOM 679 O O . SER A 1 85 ? 11.778 -6.562 11.492 1.00 59.12 85 SER A O 1
ATOM 681 N N . SER A 1 86 ? 9.720 -7.408 11.720 1.00 51.41 86 SER A N 1
ATOM 682 C CA . SER A 1 86 ? 10.033 -8.775 11.309 1.00 51.41 86 SER A CA 1
ATOM 683 C C . SER A 1 86 ? 10.282 -8.863 9.820 1.00 51.41 86 SER A C 1
ATOM 685 O O . SER A 1 86 ? 11.198 -9.565 9.456 1.00 51.41 86 SER A O 1
ATOM 687 N N . TRP A 1 87 ? 9.583 -8.130 8.957 1.00 54.50 87 TRP A N 1
ATOM 688 C CA . TRP A 1 87 ? 9.915 -7.985 7.539 1.00 54.50 87 TRP A CA 1
ATOM 689 C C . TRP A 1 87 ? 11.232 -7.224 7.388 1.00 54.50 87 TRP A C 1
ATOM 691 O O . TRP A 1 87 ? 12.038 -7.601 6.550 1.00 54.50 87 TRP A O 1
ATOM 701 N N . GLY A 1 88 ? 11.544 -6.256 8.255 1.00 51.38 88 GLY A N 1
ATOM 702 C CA . GLY A 1 88 ? 12.897 -5.695 8.353 1.00 51.38 88 GLY A CA 1
ATOM 703 C C . GLY A 1 88 ? 13.990 -6.748 8.617 1.00 51.38 88 GLY A C 1
ATOM 704 O O . GLY A 1 88 ? 15.104 -6.606 8.114 1.00 51.38 88 GLY A O 1
ATOM 705 N N . ILE A 1 89 ? 13.663 -7.826 9.341 1.00 50.38 89 ILE A N 1
ATOM 706 C CA . ILE A 1 89 ? 14.574 -8.932 9.701 1.00 50.38 89 ILE A CA 1
ATOM 707 C C . ILE A 1 89 ? 14.490 -10.124 8.709 1.00 50.38 89 ILE A C 1
ATOM 709 O O . ILE A 1 89 ? 15.502 -10.746 8.393 1.00 50.38 89 ILE A O 1
ATOM 713 N N . LEU A 1 90 ? 13.303 -10.431 8.179 1.00 40.47 90 LEU A N 1
ATOM 714 C CA . LEU A 1 90 ? 12.943 -11.545 7.290 1.00 40.47 90 LEU A CA 1
ATOM 715 C C . LEU A 1 90 ? 13.047 -11.176 5.812 1.00 40.47 90 LEU A C 1
ATOM 717 O O . LEU A 1 90 ? 13.094 -12.082 4.996 1.00 40.47 90 LEU A O 1
ATOM 721 N N . LEU A 1 91 ? 13.164 -9.902 5.425 1.00 47.09 91 LEU A N 1
ATOM 722 C CA . LEU A 1 91 ? 13.572 -9.507 4.064 1.00 47.09 91 LEU A CA 1
ATOM 723 C C . LEU A 1 91 ? 15.069 -9.785 3.796 1.00 47.09 91 LEU A C 1
ATOM 725 O O . LEU A 1 91 ? 15.607 -9.348 2.782 1.00 47.09 91 LEU A O 1
ATOM 729 N N . GLY A 1 92 ? 15.734 -10.553 4.669 1.00 44.88 92 GLY A N 1
ATOM 730 C CA . GLY A 1 92 ? 16.877 -11.406 4.321 1.00 44.88 92 GLY A CA 1
ATOM 731 C C . GLY A 1 92 ? 16.490 -12.788 3.751 1.00 44.88 92 GLY A C 1
ATOM 732 O O . GLY A 1 92 ? 17.375 -13.573 3.421 1.00 44.88 92 GLY A O 1
ATOM 733 N N . GLY A 1 93 ? 15.195 -13.102 3.632 1.00 46.62 93 GLY A N 1
ATOM 734 C CA . GLY A 1 93 ? 14.624 -14.364 3.155 1.00 46.62 93 GLY A CA 1
ATOM 735 C C . GLY A 1 93 ? 13.370 -14.127 2.302 1.00 46.62 93 GLY A C 1
ATOM 736 O O . GLY A 1 93 ? 12.254 -14.017 2.801 1.00 46.62 93 GLY A O 1
ATOM 737 N N . GLU A 1 94 ? 13.566 -14.035 0.988 1.00 39.22 94 GLU A N 1
ATOM 738 C CA . GLU A 1 94 ? 12.512 -13.814 -0.005 1.00 39.22 94 GLU A CA 1
ATOM 739 C C . GLU A 1 94 ? 11.492 -14.959 -0.090 1.00 39.22 94 GLU A C 1
ATOM 741 O O . GLU A 1 94 ? 11.847 -16.112 -0.331 1.00 39.22 94 GLU A O 1
ATOM 746 N N . TRP A 1 95 ? 10.206 -14.604 -0.058 1.00 40.84 95 TRP A N 1
ATOM 747 C CA . TRP A 1 95 ? 9.134 -15.416 -0.631 1.00 40.84 95 TRP A CA 1
ATOM 748 C C . TRP A 1 95 ? 8.716 -14.800 -1.969 1.00 40.84 95 TRP A C 1
ATOM 750 O O . TRP A 1 95 ? 8.183 -13.690 -2.020 1.00 40.84 95 TRP A O 1
ATOM 760 N N . GLY A 1 96 ? 8.981 -15.513 -3.066 1.00 47.38 96 GLY A N 1
ATOM 761 C CA . GLY A 1 96 ? 8.330 -15.256 -4.354 1.00 47.38 96 GLY A CA 1
ATOM 762 C C . GLY A 1 96 ? 9.198 -15.442 -5.593 1.00 47.38 96 GLY A C 1
ATOM 763 O O . GLY A 1 96 ? 8.766 -16.120 -6.515 1.00 47.38 96 GLY A O 1
ATOM 764 N N . HIS A 1 97 ? 10.413 -14.902 -5.644 1.00 53.00 97 HIS A N 1
ATOM 765 C CA . HIS A 1 97 ? 11.313 -15.032 -6.796 1.00 53.00 97 HIS A CA 1
ATOM 766 C C . HIS A 1 97 ? 12.761 -14.913 -6.319 1.00 53.00 97 HIS A C 1
ATOM 768 O O . HIS A 1 97 ? 13.027 -14.228 -5.344 1.00 53.00 97 HIS A O 1
ATOM 774 N N . THR A 1 98 ? 13.674 -15.640 -6.958 1.00 43.78 98 THR A N 1
ATOM 775 C CA . THR A 1 98 ? 15.071 -15.776 -6.534 1.00 43.78 98 THR A CA 1
ATOM 776 C C . THR A 1 98 ? 15.782 -14.420 -6.488 1.00 43.78 98 THR A C 1
ATOM 778 O O . THR A 1 98 ? 15.827 -13.729 -7.509 1.00 43.78 98 THR A O 1
ATOM 781 N N . LEU A 1 99 ? 16.396 -14.097 -5.343 1.00 43.56 99 LEU A N 1
ATOM 782 C CA . LEU A 1 99 ? 17.378 -13.024 -5.174 1.00 43.56 99 LEU A CA 1
ATOM 783 C C . LEU A 1 99 ? 18.350 -13.032 -6.363 1.00 43.56 99 LEU A C 1
ATOM 785 O O . LEU A 1 99 ? 18.864 -14.108 -6.708 1.00 43.56 99 LEU A O 1
ATOM 789 N N . PRO A 1 100 ? 18.677 -11.883 -6.980 1.00 44.59 100 PRO A N 1
ATOM 790 C CA . PRO A 1 100 ? 19.867 -11.808 -7.800 1.00 44.59 100 PRO A CA 1
ATOM 791 C C . PRO A 1 100 ? 21.054 -11.989 -6.852 1.00 44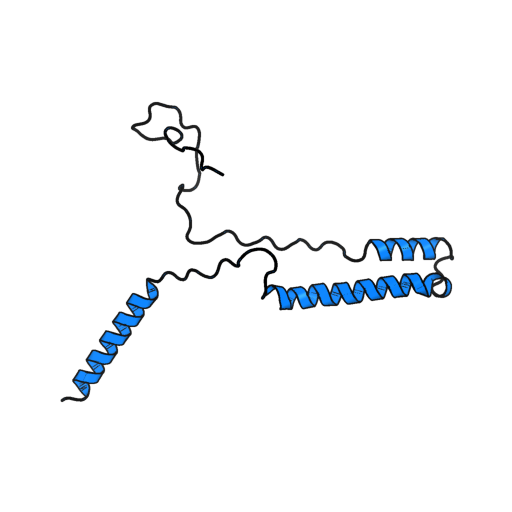.59 100 PRO A C 1
ATOM 793 O O . PRO A 1 100 ? 21.540 -11.037 -6.245 1.00 44.59 100 PRO A O 1
ATOM 796 N N . LEU A 1 101 ? 21.500 -13.238 -6.686 1.00 40.91 101 LEU A N 1
ATOM 797 C CA . LEU A 1 101 ? 22.786 -13.524 -6.070 1.00 40.91 101 LEU A CA 1
ATOM 798 C C . LEU A 1 101 ? 23.837 -12.659 -6.773 1.00 40.91 101 LEU A C 1
ATOM 800 O O . LEU A 1 101 ? 23.755 -12.465 -7.994 1.00 40.91 101 LEU A O 1
ATOM 804 N N . PRO A 1 102 ? 24.841 -12.150 -6.044 1.00 45.38 102 PRO A N 1
ATOM 805 C CA . PRO A 1 102 ? 25.954 -11.487 -6.682 1.00 45.38 102 PRO A CA 1
ATOM 806 C C . PRO A 1 102 ? 26.636 -12.537 -7.558 1.00 45.38 102 PRO A C 1
ATOM 808 O O . PRO A 1 102 ? 27.373 -13.393 -7.073 1.00 45.38 102 PRO A O 1
ATOM 811 N N . HIS A 1 103 ? 26.385 -12.488 -8.865 1.00 44.50 103 HIS A N 1
ATOM 812 C CA . HIS A 1 103 ? 27.257 -13.106 -9.847 1.00 44.50 103 HIS A CA 1
ATOM 813 C C . HIS A 1 103 ? 28.552 -12.295 -9.831 1.00 44.50 103 HIS A C 1
ATOM 815 O O . HIS A 1 103 ? 28.812 -11.458 -10.696 1.00 44.50 103 HIS A O 1
ATOM 821 N N . THR A 1 104 ? 29.341 -12.502 -8.776 1.00 42.41 104 THR A N 1
ATOM 822 C CA . THR A 1 104 ? 30.731 -12.090 -8.727 1.00 42.41 104 THR A CA 1
ATOM 823 C C . THR A 1 104 ? 31.396 -12.697 -9.954 1.00 42.41 104 THR A C 1
ATOM 825 O O . THR A 1 104 ? 31.248 -13.893 -10.237 1.00 42.41 104 THR A O 1
ATOM 828 N N . PRO A 1 105 ? 32.070 -11.885 -10.773 1.00 44.38 105 PRO A N 1
ATOM 829 C CA . PRO A 1 105 ? 32.660 -12.412 -11.975 1.00 44.38 105 PRO A CA 1
ATOM 830 C C . PRO A 1 105 ? 33.831 -13.316 -11.556 1.00 44.38 105 PRO A C 1
ATOM 832 O O . PRO A 1 105 ? 34.765 -12.884 -10.882 1.00 44.38 105 PRO A O 1
ATOM 835 N N . LEU A 1 106 ? 33.796 -14.580 -11.995 1.00 42.38 106 LEU A N 1
ATOM 836 C CA . LEU A 1 106 ? 34.839 -15.619 -11.856 1.00 42.38 106 LEU A CA 1
ATOM 837 C C . LEU A 1 106 ? 36.253 -15.198 -12.343 1.00 42.38 106 LEU A C 1
ATOM 839 O O . LEU A 1 106 ? 37.176 -16.012 -12.365 1.00 42.38 106 LEU A O 1
ATOM 843 N N . VAL A 1 107 ? 36.457 -13.940 -12.741 1.00 43.72 107 VAL A N 1
ATOM 844 C CA . VAL A 1 107 ? 37.753 -13.366 -13.132 1.00 43.72 107 VAL A CA 1
ATOM 845 C C . VAL A 1 107 ? 38.634 -12.974 -11.943 1.00 43.72 107 VAL A C 1
ATOM 847 O O . VAL A 1 107 ? 39.854 -13.045 -12.084 1.00 43.72 107 VAL A O 1
ATOM 850 N N . GLU A 1 108 ? 38.083 -12.653 -10.767 1.00 41.28 108 GLU A N 1
ATOM 851 C CA . GLU A 1 108 ? 38.916 -12.293 -9.599 1.00 41.28 108 GLU A CA 1
ATOM 852 C C . GLU A 1 108 ? 39.642 -13.505 -8.988 1.00 41.28 108 GLU A C 1
ATOM 854 O O . GLU A 1 108 ? 40.789 -13.407 -8.544 1.00 41.28 108 GLU A O 1
ATOM 859 N N . TYR A 1 109 ? 39.033 -14.693 -9.073 1.00 47.97 109 TYR A N 1
ATOM 860 C CA . TYR A 1 109 ? 39.640 -15.935 -8.587 1.00 47.97 109 TYR A CA 1
ATOM 861 C C . TYR A 1 109 ? 40.899 -16.334 -9.365 1.00 47.97 109 TYR A C 1
ATOM 863 O O . TYR A 1 109 ? 41.816 -16.914 -8.786 1.00 47.97 109 TYR A O 1
ATOM 871 N N . ARG A 1 110 ? 41.001 -15.996 -10.659 1.00 51.88 110 ARG A N 1
ATOM 872 C CA . ARG A 1 110 ? 42.214 -16.284 -11.445 1.00 51.88 110 ARG A CA 1
ATOM 873 C C . ARG A 1 110 ? 43.390 -15.397 -11.035 1.00 51.88 110 ARG A C 1
ATOM 875 O O . ARG A 1 110 ? 44.511 -15.898 -10.972 1.00 51.88 110 ARG A O 1
ATOM 882 N N . ALA A 1 111 ? 43.146 -14.126 -10.709 1.00 53.47 111 ALA A N 1
ATOM 883 C CA . ALA A 1 111 ? 44.188 -13.217 -10.229 1.00 53.47 111 ALA A CA 1
ATOM 884 C C . ALA A 1 111 ? 44.697 -13.626 -8.837 1.00 53.47 111 ALA A C 1
ATOM 886 O O . ALA A 1 111 ? 45.909 -13.719 -8.629 1.00 53.47 111 ALA A O 1
ATOM 887 N N . LEU A 1 112 ? 43.788 -13.966 -7.915 1.00 53.53 112 LEU A N 1
ATOM 888 C CA . LEU A 1 112 ? 44.146 -14.445 -6.576 1.00 53.53 112 LEU A CA 1
ATOM 889 C C . LEU A 1 112 ? 44.843 -15.814 -6.610 1.00 53.53 112 LEU A C 1
ATOM 891 O O . LEU A 1 112 ? 45.836 -16.006 -5.909 1.00 53.53 112 LEU A O 1
ATOM 895 N N . ALA A 1 113 ? 44.405 -16.745 -7.466 1.00 56.97 113 ALA A N 1
ATOM 896 C CA . ALA A 1 113 ? 45.078 -18.035 -7.640 1.00 56.97 113 ALA A CA 1
ATOM 897 C C . ALA A 1 113 ? 46.489 -17.884 -8.237 1.00 56.97 113 ALA A C 1
ATOM 899 O O . ALA A 1 113 ? 47.414 -18.584 -7.816 1.00 56.97 113 ALA A O 1
ATOM 900 N N . TRP A 1 114 ? 46.682 -16.952 -9.178 1.00 55.66 114 TRP A N 1
ATOM 901 C CA . TRP A 1 114 ? 48.003 -16.652 -9.735 1.00 55.66 114 TRP A CA 1
ATOM 902 C C . TRP A 1 114 ? 48.926 -16.025 -8.684 1.00 55.66 114 TRP A C 1
ATOM 904 O O . TRP A 1 114 ? 50.053 -16.491 -8.519 1.00 55.66 114 TRP A O 1
ATOM 914 N N . PHE A 1 115 ? 48.430 -15.066 -7.892 1.00 55.97 115 PHE A N 1
ATOM 915 C CA . PHE A 1 115 ? 49.173 -14.494 -6.763 1.00 55.97 115 PHE A CA 1
ATOM 916 C C . PHE A 1 115 ? 49.545 -15.546 -5.714 1.00 55.97 115 PHE A C 1
ATOM 918 O O . PHE A 1 115 ? 50.687 -15.583 -5.257 1.00 55.97 115 PHE A O 1
ATOM 925 N N . CYS A 1 116 ? 48.616 -16.437 -5.359 1.00 57.47 116 CYS A N 1
ATOM 926 C CA . CYS A 1 116 ? 48.870 -17.502 -4.392 1.00 57.47 116 CYS A CA 1
ATOM 927 C C . CYS A 1 116 ? 49.931 -18.490 -4.912 1.00 57.47 116 CYS A C 1
ATOM 929 O O . CYS A 1 116 ? 50.844 -18.871 -4.176 1.00 57.47 116 CYS A O 1
ATOM 931 N N . ARG A 1 117 ? 49.891 -18.830 -6.209 1.00 62.62 117 ARG A N 1
ATOM 932 C CA . ARG A 1 117 ? 50.897 -19.691 -6.849 1.00 62.62 117 ARG A CA 1
ATOM 933 C C . ARG A 1 117 ? 52.266 -19.008 -6.963 1.00 62.62 117 ARG A C 1
ATOM 935 O O . ARG A 1 117 ? 53.270 -19.672 -6.718 1.00 62.62 117 ARG A O 1
ATOM 942 N N . LEU A 1 118 ? 52.327 -17.704 -7.249 1.00 58.75 118 LEU A N 1
ATOM 943 C CA . LEU A 1 118 ? 53.584 -16.940 -7.257 1.00 58.75 118 LEU A CA 1
ATOM 944 C C . LEU A 1 118 ? 54.208 -16.871 -5.854 1.00 58.75 118 LEU A C 1
ATOM 946 O O . LEU A 1 118 ? 55.411 -17.077 -5.701 1.00 58.75 118 LEU A O 1
ATOM 950 N N . ARG A 1 119 ? 53.385 -16.640 -4.822 1.00 58.19 119 ARG A N 1
ATOM 951 C CA . ARG A 1 119 ? 53.835 -16.541 -3.424 1.00 58.19 119 ARG A CA 1
ATOM 952 C C . ARG A 1 119 ? 54.290 -17.889 -2.856 1.00 58.19 119 ARG A C 1
ATOM 954 O O . ARG A 1 119 ? 55.276 -17.931 -2.129 1.00 58.19 119 ARG A O 1
ATOM 961 N N . LEU A 1 120 ? 53.648 -19.000 -3.231 1.00 57.12 120 LEU A N 1
ATOM 962 C CA . LEU A 1 120 ? 54.146 -20.339 -2.884 1.00 57.12 120 LEU A CA 1
ATOM 963 C C . LEU A 1 120 ? 55.488 -20.651 -3.567 1.00 57.12 120 LEU A C 1
ATOM 965 O O . LEU A 1 120 ? 56.352 -21.283 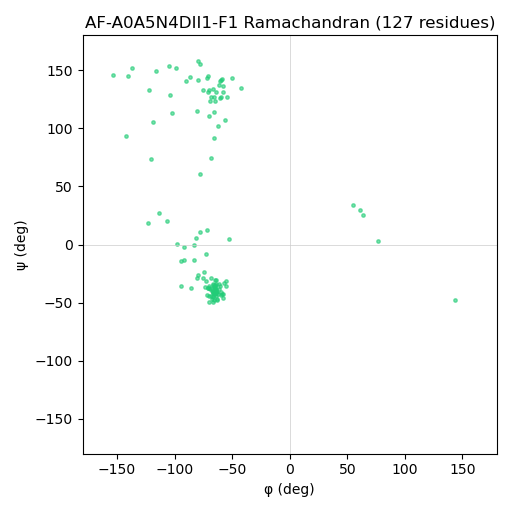-2.961 1.00 57.12 120 LEU A O 1
ATOM 969 N N . PHE A 1 121 ? 55.683 -20.201 -4.810 1.00 51.91 121 PHE A N 1
ATOM 970 C CA . PHE A 1 121 ? 56.919 -20.458 -5.554 1.00 51.91 121 PHE A CA 1
ATOM 971 C C . PHE A 1 121 ? 58.119 -19.690 -4.976 1.00 51.91 121 PHE A C 1
ATOM 973 O O . PHE A 1 121 ? 59.222 -20.234 -4.896 1.00 51.91 121 PHE A O 1
ATOM 980 N N . THR A 1 122 ? 57.913 -18.451 -4.514 1.00 55.19 122 THR A N 1
ATOM 981 C CA . THR A 1 122 ? 58.975 -17.658 -3.870 1.00 55.19 122 THR A CA 1
ATOM 982 C C . THR A 1 122 ? 59.346 -18.188 -2.485 1.00 55.19 122 THR A C 1
ATOM 984 O O . THR A 1 122 ? 60.533 -18.231 -2.160 1.00 55.19 122 THR A O 1
ATOM 987 N N . VAL A 1 123 ? 58.377 -18.668 -1.696 1.00 56.34 123 VAL A N 1
ATOM 988 C CA . VAL A 1 123 ? 58.651 -19.293 -0.387 1.00 56.34 123 VAL A CA 1
ATOM 989 C C . VAL A 1 123 ? 59.400 -20.620 -0.550 1.00 56.34 123 VAL A C 1
ATOM 991 O O . VAL A 1 123 ? 60.361 -20.866 0.175 1.00 56.34 123 VAL A O 1
ATOM 994 N N . LYS A 1 124 ? 59.046 -21.447 -1.547 1.00 55.75 124 LYS A N 1
ATOM 995 C CA . LYS A 1 124 ? 59.738 -22.727 -1.790 1.00 55.75 124 LYS A CA 1
ATOM 996 C C . LYS A 1 124 ? 61.202 -22.537 -2.216 1.00 55.75 124 LYS A C 1
ATOM 998 O O . LYS A 1 124 ? 62.054 -23.306 -1.788 1.00 55.75 124 LYS A O 1
ATOM 1003 N N . LYS A 1 125 ? 61.515 -21.491 -2.996 1.00 54.03 125 LYS A N 1
ATOM 1004 C CA . LYS A 1 125 ? 62.906 -21.151 -3.362 1.00 54.03 125 LYS A CA 1
ATOM 1005 C C . LYS A 1 125 ? 63.745 -20.658 -2.181 1.00 54.03 125 LYS A C 1
ATOM 1007 O O . LYS A 1 125 ? 64.952 -20.852 -2.197 1.00 54.03 125 LYS A O 1
ATOM 1012 N N . LYS A 1 126 ? 63.131 -20.028 -1.175 1.00 51.59 126 LYS A N 1
ATOM 1013 C CA . LYS A 1 126 ? 63.848 -19.480 -0.013 1.00 51.59 126 LYS A CA 1
ATOM 1014 C C . LYS A 1 126 ? 64.140 -20.513 1.080 1.00 51.59 126 LYS A C 1
ATOM 1016 O O . LYS A 1 126 ? 64.946 -20.239 1.953 1.00 51.59 126 LYS A O 1
ATOM 1021 N N . LEU A 1 127 ? 63.504 -21.683 1.019 1.00 50.88 127 LEU A N 1
ATOM 1022 C CA . LEU A 1 127 ? 63.709 -22.785 1.965 1.00 50.88 127 LEU A CA 1
ATOM 1023 C C . LEU A 1 127 ? 64.684 -23.863 1.450 1.00 50.88 127 LEU A C 1
ATOM 1025 O O . LEU A 1 127 ? 64.887 -24.864 2.125 1.00 50.88 127 LEU A O 1
ATOM 1029 N N . SER A 1 128 ? 65.236 -23.693 0.244 1.00 51.03 128 SER A N 1
ATOM 1030 C CA . SER A 1 128 ? 66.122 -24.666 -0.414 1.00 51.03 128 SER A CA 1
ATOM 1031 C C . SER A 1 128 ? 67.493 -24.075 -0.784 1.00 51.03 128 SER A C 1
ATOM 1033 O O . SER A 1 128 ? 68.174 -24.634 -1.644 1.00 51.03 128 SER A O 1
ATOM 1035 N N . ALA A 1 129 ? 67.863 -22.949 -0.167 1.00 49.72 129 ALA A N 1
ATOM 1036 C CA . ALA A 1 129 ? 69.176 -22.309 -0.240 1.00 49.72 129 ALA A CA 1
ATOM 1037 C C . ALA A 1 129 ? 69.744 -22.163 1.174 1.00 49.72 129 ALA A C 1
ATOM 1039 O O . ALA A 1 129 ? 68.924 -21.907 2.087 1.00 49.72 129 ALA A O 1
#